Protein AF-A0A7V6Y6G7-F1 (afdb_monomer_lite)

Structure (mmCIF, N/CA/C/O backbone):
data_AF-A0A7V6Y6G7-F1
#
_entry.id   AF-A0A7V6Y6G7-F1
#
loop_
_atom_site.group_PDB
_atom_site.id
_atom_site.type_symbol
_atom_site.label_atom_id
_atom_site.label_alt_id
_atom_site.label_comp_id
_atom_site.label_asym_id
_atom_site.label_entity_id
_atom_site.label_seq_id
_atom_site.pdbx_PDB_ins_code
_atom_site.Cartn_x
_atom_site.Cartn_y
_atom_site.Cartn_z
_atom_site.occupancy
_atom_site.B_iso_or_equiv
_atom_site.auth_seq_id
_atom_site.auth_comp_id
_atom_site.auth_asym_id
_atom_site.auth_atom_id
_atom_site.pdbx_PDB_model_num
ATOM 1 N N . MET A 1 1 ? -6.131 12.779 -10.672 1.00 39.81 1 MET A N 1
ATOM 2 C CA . MET A 1 1 ? -5.164 12.821 -9.554 1.00 39.81 1 MET A CA 1
ATOM 3 C C . MET A 1 1 ? -4.229 11.636 -9.696 1.00 39.81 1 MET A C 1
ATOM 5 O O . MET A 1 1 ? -4.632 10.521 -9.399 1.00 39.81 1 MET A O 1
ATOM 9 N N . THR A 1 2 ? -3.009 11.855 -10.176 1.00 44.75 2 THR A N 1
ATOM 10 C CA . THR A 1 2 ? -1.923 10.878 -10.046 1.00 44.75 2 THR A CA 1
ATOM 11 C C . THR A 1 2 ? -1.473 10.919 -8.589 1.00 44.75 2 THR A C 1
ATOM 13 O O . THR A 1 2 ? -0.809 11.849 -8.141 1.00 44.75 2 THR A O 1
ATOM 16 N N . HIS A 1 3 ? -1.996 9.994 -7.786 1.00 54.66 3 HIS A N 1
ATOM 17 C CA . HIS A 1 3 ? -1.715 9.944 -6.356 1.00 54.66 3 HIS A CA 1
ATOM 18 C C . HIS A 1 3 ? -0.202 9.830 -6.115 1.00 54.66 3 HIS A C 1
ATOM 20 O O . HIS A 1 3 ? 0.481 9.083 -6.807 1.00 54.66 3 HIS A O 1
ATOM 26 N N . SER A 1 4 ? 0.305 10.536 -5.103 1.00 56.03 4 SER A N 1
ATOM 27 C CA . SER A 1 4 ? 1.730 10.734 -4.777 1.00 56.03 4 SER A CA 1
ATOM 28 C C . SER A 1 4 ? 2.559 9.464 -4.512 1.00 56.03 4 SER A C 1
ATOM 30 O O . SER A 1 4 ? 3.713 9.577 -4.124 1.00 56.03 4 SER A O 1
ATOM 32 N N . LEU A 1 5 ? 1.971 8.270 -4.639 1.00 61.91 5 LEU A N 1
ATOM 33 C CA . LEU A 1 5 ? 2.647 6.981 -4.444 1.00 61.91 5 LEU A CA 1
ATOM 34 C C . LEU A 1 5 ? 2.874 6.226 -5.762 1.00 61.91 5 LEU A C 1
ATOM 36 O O . LEU A 1 5 ? 3.352 5.094 -5.735 1.00 61.91 5 LEU A O 1
ATOM 40 N N . HIS A 1 6 ? 2.531 6.835 -6.901 1.00 70.56 6 HIS A N 1
ATOM 41 C CA . HIS A 1 6 ? 2.809 6.265 -8.214 1.00 70.56 6 HIS A CA 1
ATOM 42 C C . HIS A 1 6 ? 4.317 6.264 -8.502 1.00 70.56 6 HIS A C 1
ATOM 44 O O . HIS A 1 6 ? 5.045 7.156 -8.061 1.00 70.56 6 HIS A O 1
ATOM 50 N N . ARG A 1 7 ? 4.778 5.278 -9.274 1.00 81.19 7 ARG A N 1
ATOM 51 C CA . ARG A 1 7 ? 6.097 5.304 -9.917 1.00 81.19 7 ARG A CA 1
ATOM 52 C C . ARG A 1 7 ? 6.175 6.452 -10.929 1.00 81.19 7 ARG A C 1
ATOM 54 O O . ARG A 1 7 ? 5.185 6.780 -11.575 1.00 81.19 7 ARG A O 1
ATOM 61 N N . SER A 1 8 ? 7.352 7.037 -11.105 1.00 83.56 8 SER A N 1
ATOM 62 C CA . SER A 1 8 ? 7.600 7.964 -12.214 1.00 83.56 8 SER A CA 1
ATOM 63 C C . SER A 1 8 ? 8.136 7.187 -13.413 1.00 83.56 8 SER A C 1
ATOM 65 O O . SER A 1 8 ? 9.018 6.347 -13.250 1.00 83.56 8 SER A O 1
ATOM 67 N N . GLY A 1 9 ? 7.617 7.471 -14.604 1.00 85.94 9 GLY A N 1
ATOM 68 C CA . GLY A 1 9 ? 7.998 6.803 -15.847 1.00 85.94 9 GLY A CA 1
ATOM 69 C C . GLY A 1 9 ? 7.232 7.367 -17.042 1.00 85.94 9 GLY A C 1
ATOM 70 O O . GLY A 1 9 ? 6.362 8.226 -16.876 1.00 85.94 9 GLY A O 1
ATOM 71 N N . ASP A 1 10 ? 7.565 6.907 -18.245 1.00 90.50 10 ASP A N 1
ATOM 72 C CA . ASP A 1 10 ? 6.789 7.204 -19.450 1.00 90.50 10 ASP A CA 1
ATOM 73 C C . ASP A 1 10 ? 5.474 6.405 -19.488 1.00 90.50 10 ASP A C 1
ATOM 75 O O . ASP A 1 10 ? 5.301 5.420 -18.768 1.00 90.50 10 ASP A O 1
ATOM 79 N N . ILE A 1 11 ? 4.539 6.830 -20.340 1.00 88.62 11 ILE A N 1
ATOM 80 C CA . ILE A 1 11 ? 3.196 6.236 -20.436 1.00 88.62 11 ILE A CA 1
ATOM 81 C C . ILE A 1 11 ? 3.253 4.724 -20.677 1.00 88.62 11 ILE A C 1
ATOM 83 O O . ILE A 1 11 ? 2.495 3.989 -20.048 1.00 88.62 11 ILE A O 1
ATOM 87 N N . GLU A 1 12 ? 4.151 4.255 -21.543 1.00 90.81 12 GLU A N 1
ATOM 88 C CA . GLU A 1 12 ? 4.254 2.832 -21.871 1.00 90.81 12 GLU A CA 1
ATOM 89 C C . GLU A 1 12 ? 4.767 2.032 -20.671 1.00 90.81 12 GLU A C 1
ATOM 91 O O . GLU A 1 12 ? 4.208 0.985 -20.341 1.00 90.81 12 GLU A O 1
ATOM 96 N N . SER A 1 13 ? 5.755 2.563 -19.948 1.00 87.56 13 SER A N 1
ATOM 97 C CA . SER A 1 13 ? 6.304 1.938 -18.740 1.00 87.56 13 SER A CA 1
ATOM 98 C C . SER 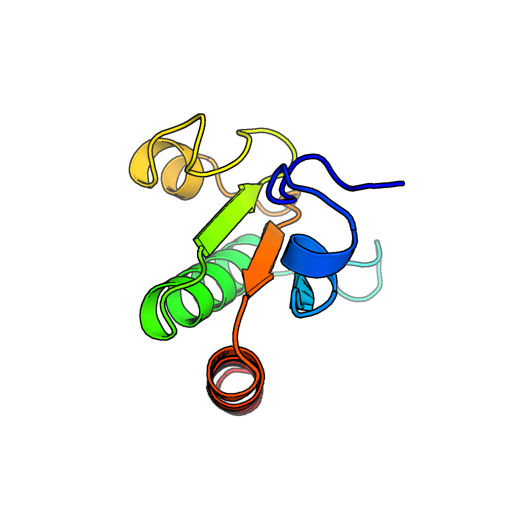A 1 13 ? 5.300 1.832 -17.586 1.00 87.56 13 SER A C 1
ATOM 100 O O . SER A 1 13 ? 5.420 0.928 -16.759 1.00 87.56 13 SER A O 1
ATOM 102 N N . LEU A 1 14 ? 4.324 2.745 -17.521 1.00 89.56 14 LEU A N 1
ATOM 103 C CA . LEU A 1 14 ? 3.324 2.823 -16.450 1.00 89.56 14 LEU A CA 1
ATOM 104 C C . LEU A 1 14 ? 1.998 2.140 -16.816 1.00 89.56 14 LEU A C 1
ATOM 106 O O . LEU A 1 14 ? 1.143 1.942 -15.957 1.00 89.56 14 LEU A O 1
ATOM 110 N N . ARG A 1 15 ? 1.803 1.762 -18.084 1.00 89.50 15 ARG A N 1
ATOM 111 C CA . ARG A 1 15 ? 0.551 1.172 -18.585 1.00 89.50 15 ARG A CA 1
ATOM 112 C C . ARG A 1 15 ? 0.198 -0.167 -17.923 1.00 89.50 15 ARG A C 1
ATOM 114 O O . ARG A 1 15 ? -0.968 -0.559 -17.925 1.00 89.50 15 ARG A O 1
ATOM 121 N N . GLY A 1 16 ? 1.197 -0.870 -17.392 1.00 88.94 16 GLY A N 1
ATOM 122 C CA . GLY A 1 16 ? 1.040 -2.131 -16.664 1.00 88.94 16 GLY A CA 1
ATOM 123 C C . GLY A 1 16 ? 0.897 -1.982 -15.148 1.00 88.94 16 GLY A C 1
ATOM 124 O O . GLY A 1 16 ? 0.816 -2.999 -14.465 1.00 88.94 16 GLY A O 1
ATOM 125 N N . ASP A 1 17 ? 0.883 -0.758 -14.617 1.00 92.75 17 ASP A N 1
ATOM 126 C CA . ASP A 1 17 ? 0.813 -0.532 -13.177 1.00 92.75 17 ASP A CA 1
ATOM 127 C C . ASP A 1 17 ? -0.630 -0.708 -12.666 1.00 92.75 17 ASP A C 1
ATOM 129 O O . ASP A 1 17 ? -1.605 -0.229 -13.251 1.00 92.75 17 ASP A O 1
ATOM 133 N N . PHE A 1 18 ? -0.769 -1.366 -11.519 1.00 93.88 18 PHE A N 1
ATOM 134 C CA . PHE A 1 18 ? -2.034 -1.571 -10.824 1.00 93.88 18 PHE A CA 1
ATOM 135 C C . PHE A 1 18 ? -1.983 -0.878 -9.468 1.00 93.88 18 PHE A C 1
ATOM 137 O O . PHE A 1 18 ? -1.241 -1.278 -8.572 1.00 93.88 18 PHE A O 1
ATOM 144 N N . VAL A 1 19 ? -2.796 0.160 -9.298 1.00 92.69 19 VAL A N 1
ATOM 145 C CA . VAL A 1 19 ? -2.910 0.872 -8.023 1.00 92.69 19 VAL A CA 1
ATOM 146 C C . VAL A 1 19 ? -3.894 0.174 -7.091 1.00 92.69 19 VAL A C 1
ATOM 148 O O . VAL A 1 19 ? -4.953 -0.289 -7.514 1.00 92.69 19 VAL A O 1
ATOM 151 N N . TRP A 1 20 ? -3.572 0.147 -5.803 1.00 93.62 20 TRP A N 1
ATOM 152 C CA . TRP A 1 20 ? -4.458 -0.370 -4.764 1.00 93.62 20 TRP A CA 1
ATOM 153 C C . TRP A 1 20 ? -4.640 0.658 -3.650 1.00 93.62 20 TRP A C 1
ATOM 155 O O . TRP A 1 20 ? -3.748 1.458 -3.364 1.00 93.62 20 TRP A O 1
ATOM 165 N N . PHE A 1 21 ? -5.816 0.640 -3.021 1.00 93.62 21 PHE A N 1
ATOM 166 C CA . PHE A 1 21 ? -6.208 1.592 -1.985 1.00 93.62 21 PHE A CA 1
ATOM 167 C C . PHE A 1 21 ? -6.905 0.866 -0.834 1.00 93.62 21 PHE A C 1
ATOM 169 O O . PHE A 1 21 ? -7.812 0.069 -1.058 1.00 93.62 21 PHE A O 1
ATOM 176 N N . MET A 1 22 ? -6.528 1.204 0.396 1.00 93.81 22 MET A N 1
ATOM 177 C CA . MET A 1 22 ? -7.270 0.889 1.613 1.00 93.81 22 MET A CA 1
ATOM 178 C C . MET A 1 22 ? -7.816 2.194 2.183 1.00 93.81 22 MET A C 1
ATOM 180 O O . MET A 1 22 ? -7.097 2.967 2.825 1.00 93.81 22 MET A O 1
ATOM 184 N N . TYR A 1 23 ? -9.067 2.489 1.832 1.00 92.38 23 TYR A N 1
ATOM 185 C CA . TYR A 1 23 ? -9.747 3.731 2.177 1.00 92.38 23 TYR A CA 1
ATOM 186 C C . TYR A 1 23 ? -11.062 3.416 2.883 1.00 92.38 23 TYR A C 1
ATOM 188 O O . TYR A 1 23 ? -11.863 2.600 2.430 1.00 92.38 23 TYR A O 1
ATOM 196 N N . GLN A 1 24 ? -11.282 4.122 3.979 1.00 91.88 24 GLN A N 1
ATOM 197 C CA . GLN A 1 24 ? -12.504 4.111 4.755 1.00 91.88 24 GLN A CA 1
ATOM 198 C C . GLN A 1 24 ? -13.437 5.244 4.325 1.00 91.88 24 GLN A C 1
ATOM 200 O O . GLN A 1 24 ? -13.007 6.362 4.027 1.00 91.88 24 GLN A O 1
ATOM 205 N N . SER A 1 25 ? -14.730 4.957 4.355 1.00 92.44 25 SER A N 1
ATOM 206 C CA . SER A 1 25 ? -15.804 5.933 4.331 1.00 92.44 25 SER A CA 1
ATOM 207 C C . SER A 1 25 ? -16.258 6.210 5.763 1.00 92.44 25 SER A C 1
ATOM 209 O O . SER A 1 25 ? -16.559 5.295 6.537 1.00 92.44 25 SER A O 1
ATOM 211 N N . LYS A 1 26 ? -16.276 7.496 6.120 1.00 90.19 26 LYS A N 1
ATOM 212 C CA . LYS A 1 26 ? -16.582 7.961 7.474 1.00 90.19 26 LYS A CA 1
ATOM 213 C C . LYS A 1 26 ? -18.005 7.562 7.870 1.00 90.19 26 LYS A C 1
ATOM 215 O O . LYS A 1 26 ? -18.942 7.844 7.128 1.00 90.19 26 LYS A O 1
ATOM 220 N N . GLY A 1 27 ? -18.158 6.955 9.044 1.00 93.44 27 GLY A N 1
ATOM 221 C CA . GLY A 1 27 ? -19.441 6.478 9.559 1.00 93.44 27 GLY A CA 1
ATOM 222 C C . GLY A 1 27 ? -19.985 5.215 8.882 1.00 93.44 27 GLY A C 1
ATOM 223 O O . GLY A 1 27 ? -21.105 4.821 9.192 1.00 93.44 27 GLY A O 1
ATOM 224 N N . ILE A 1 28 ? -19.230 4.590 7.969 1.00 94.81 28 ILE A N 1
ATOM 225 C CA . ILE A 1 28 ? -19.618 3.326 7.322 1.00 94.81 28 ILE A CA 1
ATOM 226 C C . ILE A 1 28 ? -18.659 2.209 7.729 1.00 94.81 28 ILE A C 1
ATOM 228 O O . ILE A 1 28 ? -19.086 1.174 8.228 1.00 94.81 28 ILE A O 1
ATOM 232 N N . ASN A 1 29 ? -17.358 2.401 7.503 1.00 90.50 29 ASN A N 1
ATOM 233 C CA . ASN A 1 29 ? -16.342 1.374 7.737 1.00 90.50 29 ASN A CA 1
ATOM 234 C C . ASN A 1 29 ? -15.037 1.956 8.307 1.00 90.50 29 ASN A C 1
ATOM 236 O O . ASN A 1 29 ? -13.959 1.477 7.972 1.00 90.50 29 ASN A O 1
ATOM 240 N N . ASP A 1 30 ? -15.131 2.975 9.166 1.00 92.69 30 ASP A N 1
ATOM 241 C CA . ASP A 1 30 ? -14.014 3.735 9.750 1.00 92.69 30 ASP A CA 1
ATOM 242 C C . ASP A 1 30 ? -13.569 3.270 11.151 1.00 92.69 30 ASP A C 1
ATOM 244 O O . ASP A 1 30 ? -12.844 3.979 11.852 1.00 92.69 30 ASP A O 1
ATOM 248 N N . THR A 1 31 ? -13.939 2.049 11.542 1.00 93.56 31 THR A N 1
ATOM 249 C CA . THR A 1 31 ? -13.494 1.385 12.777 1.00 93.56 31 THR A CA 1
ATOM 250 C C . THR A 1 31 ? -12.431 0.318 12.495 1.00 93.56 31 THR A C 1
ATOM 252 O O . THR A 1 31 ? -12.496 -0.366 11.470 1.00 93.56 31 THR A O 1
ATOM 255 N N . GLY A 1 32 ? -11.478 0.132 13.418 1.00 94.00 32 GLY A N 1
ATOM 256 C CA . GLY A 1 32 ? -10.421 -0.890 13.292 1.00 94.00 32 GLY A CA 1
ATOM 257 C C . GLY A 1 32 ? -9.479 -0.656 12.104 1.00 94.00 32 GLY A C 1
ATOM 258 O O . GLY A 1 32 ? -9.031 -1.593 11.446 1.00 94.00 32 GLY A O 1
ATOM 259 N N . ILE A 1 33 ? -9.262 0.613 11.744 1.00 95.62 33 ILE A N 1
ATOM 260 C CA . ILE A 1 33 ? -8.501 0.990 10.547 1.00 95.62 33 ILE A CA 1
ATOM 261 C C . ILE A 1 33 ? -7.014 0.722 10.729 1.00 95.62 33 ILE A C 1
ATOM 263 O O . ILE A 1 33 ? -6.353 0.358 9.760 1.00 95.62 33 ILE A O 1
ATOM 267 N N . LYS A 1 34 ? -6.480 0.878 11.945 1.00 95.81 34 LYS A N 1
ATOM 268 C CA . LYS A 1 34 ? -5.067 0.607 12.215 1.00 95.81 34 LYS A CA 1
ATOM 269 C C . LYS A 1 34 ? -4.725 -0.857 11.937 1.00 95.81 34 LYS A C 1
ATOM 271 O O . LYS A 1 34 ? -3.757 -1.126 11.234 1.00 95.81 34 LYS A O 1
ATOM 276 N N . GLU A 1 35 ? -5.535 -1.775 12.444 1.00 95.19 35 GLU A N 1
ATOM 277 C CA . GLU A 1 35 ? -5.348 -3.217 12.304 1.00 95.19 35 GLU A CA 1
ATOM 278 C C . GLU A 1 35 ? -5.484 -3.631 10.833 1.00 95.19 35 GLU A C 1
ATOM 280 O O . GLU A 1 35 ? -4.571 -4.230 10.266 1.00 95.19 35 GLU A O 1
ATOM 285 N N . LYS A 1 36 ? -6.550 -3.179 10.157 1.00 95.06 36 LYS A N 1
ATOM 286 C CA . LYS A 1 36 ? -6.733 -3.408 8.713 1.00 95.06 36 LYS A CA 1
ATOM 287 C C . LYS A 1 36 ? -5.582 -2.836 7.885 1.00 95.06 36 LYS A C 1
ATOM 289 O O . LYS A 1 36 ? -5.152 -3.443 6.911 1.00 95.06 36 LYS A O 1
ATOM 294 N N . ALA A 1 37 ? -5.060 -1.664 8.248 1.00 95.88 37 ALA A N 1
ATOM 295 C CA . ALA A 1 37 ? -3.931 -1.063 7.542 1.00 95.88 37 ALA A CA 1
ATOM 296 C C . ALA A 1 37 ? -2.681 -1.937 7.661 1.00 95.88 37 ALA A C 1
ATOM 298 O O . ALA A 1 37 ? -1.983 -2.131 6.669 1.00 95.88 37 ALA A O 1
ATOM 299 N N . GLN A 1 38 ? -2.422 -2.501 8.842 1.00 95.69 38 GLN A N 1
ATOM 300 C CA . GLN A 1 38 ? -1.306 -3.420 9.057 1.00 95.69 38 GLN A CA 1
ATOM 301 C C . GLN A 1 38 ? -1.455 -4.704 8.229 1.00 95.69 38 GLN A C 1
ATOM 303 O O . GLN A 1 38 ? -0.473 -5.152 7.642 1.00 95.69 38 GLN A O 1
ATOM 308 N N . GLU A 1 39 ? -2.665 -5.254 8.109 1.00 95.94 39 GLU A N 1
ATOM 309 C CA . GLU A 1 39 ? -2.937 -6.424 7.262 1.00 95.94 39 GLU A CA 1
ATOM 310 C C . GLU A 1 39 ? -2.705 -6.136 5.777 1.00 95.94 39 GLU A C 1
ATOM 312 O O . GLU A 1 39 ? -2.049 -6.920 5.091 1.00 95.94 39 GLU A O 1
ATOM 317 N N . PHE A 1 40 ? -3.184 -4.989 5.289 1.00 97.00 40 PHE A N 1
ATOM 318 C CA . PHE A 1 40 ? -2.959 -4.560 3.909 1.00 97.00 40 PHE A CA 1
ATOM 319 C C . PHE A 1 40 ? -1.477 -4.323 3.619 1.00 97.00 40 PHE A C 1
ATOM 321 O O . PHE A 1 40 ? -0.988 -4.733 2.569 1.00 97.00 40 PHE A O 1
ATOM 328 N N . ILE A 1 41 ? -0.748 -3.703 4.551 1.00 96.94 41 ILE A N 1
ATOM 329 C CA . ILE A 1 41 ? 0.700 -3.508 4.431 1.00 96.94 41 ILE A CA 1
ATOM 330 C C . ILE A 1 41 ? 1.413 -4.859 4.376 1.00 96.94 41 ILE A C 1
ATOM 332 O O . ILE A 1 41 ? 2.228 -5.072 3.483 1.00 96.94 41 ILE A O 1
ATOM 336 N N . ALA A 1 42 ? 1.085 -5.789 5.276 1.00 97.50 42 ALA A N 1
ATOM 337 C CA . ALA A 1 42 ? 1.681 -7.120 5.280 1.00 97.50 42 ALA A CA 1
ATOM 338 C C . ALA A 1 42 ? 1.408 -7.866 3.963 1.00 97.50 42 ALA A C 1
ATOM 340 O O . ALA A 1 42 ? 2.335 -8.412 3.370 1.00 97.50 42 ALA A O 1
ATOM 341 N N . ALA A 1 43 ? 0.169 -7.835 3.461 1.00 98.19 43 ALA A N 1
ATOM 342 C CA . ALA A 1 43 ? -0.190 -8.444 2.181 1.00 98.19 43 ALA A CA 1
ATOM 343 C C . ALA A 1 43 ? 0.581 -7.816 1.008 1.00 98.19 43 ALA A C 1
ATOM 345 O O . ALA A 1 43 ? 1.120 -8.535 0.170 1.00 98.19 43 ALA A O 1
ATOM 346 N N . ALA A 1 44 ? 0.684 -6.483 0.969 1.00 97.31 44 ALA A N 1
ATOM 347 C CA . ALA A 1 44 ? 1.434 -5.766 -0.058 1.00 97.31 44 ALA A CA 1
ATOM 348 C C . ALA A 1 44 ? 2.937 -6.091 -0.015 1.00 97.31 44 ALA A C 1
ATOM 350 O O . ALA A 1 44 ? 3.569 -6.212 -1.063 1.00 97.31 44 ALA A O 1
ATOM 351 N N . GLU A 1 45 ? 3.515 -6.261 1.177 1.00 97.38 45 GLU A N 1
ATOM 352 C CA . GLU A 1 45 ? 4.911 -6.672 1.340 1.00 97.38 45 GLU A CA 1
ATOM 353 C C . GLU A 1 45 ? 5.150 -8.124 0.915 1.00 97.38 45 GLU A C 1
ATOM 355 O O . GLU A 1 45 ? 6.145 -8.383 0.242 1.00 97.38 45 GLU A O 1
ATOM 360 N N . ILE A 1 46 ? 4.236 -9.047 1.239 1.00 98.12 46 ILE A N 1
ATOM 361 C CA . ILE A 1 46 ? 4.316 -10.464 0.838 1.00 98.12 46 ILE A CA 1
ATOM 362 C C . ILE A 1 46 ? 4.364 -10.601 -0.685 1.00 98.12 46 ILE A C 1
ATOM 364 O O . ILE A 1 46 ? 5.180 -11.354 -1.211 1.00 98.12 46 ILE A O 1
ATOM 368 N N . VAL A 1 47 ? 3.524 -9.850 -1.403 1.00 98.12 47 VAL A N 1
ATOM 369 C CA . VAL A 1 47 ? 3.488 -9.891 -2.876 1.00 98.12 47 VAL A CA 1
ATOM 370 C C . VAL A 1 47 ? 4.532 -8.979 -3.532 1.00 98.12 47 VAL A C 1
ATOM 372 O O . VAL A 1 47 ? 4.587 -8.875 -4.757 1.00 98.12 47 VAL A O 1
ATOM 375 N N . GLY A 1 48 ? 5.364 -8.298 -2.740 1.00 97.31 48 GLY A N 1
ATOM 376 C CA . GLY A 1 48 ? 6.459 -7.471 -3.239 1.00 97.31 48 GLY A CA 1
ATOM 377 C C . GLY A 1 48 ? 6.016 -6.193 -3.953 1.00 97.31 48 GLY A C 1
ATOM 378 O O . GLY A 1 48 ? 6.548 -5.889 -5.015 1.00 97.31 48 GLY A O 1
ATOM 379 N N . SER A 1 49 ? 5.050 -5.453 -3.395 1.00 96.25 49 SER A N 1
ATOM 380 C CA . SER A 1 49 ? 4.644 -4.133 -3.903 1.00 96.25 49 SER A CA 1
ATOM 381 C C . SER A 1 49 ? 5.847 -3.206 -4.091 1.00 96.25 49 SER A C 1
ATOM 383 O O . SER A 1 49 ? 6.665 -3.038 -3.186 1.00 96.25 49 SER A O 1
ATOM 385 N N . GLU A 1 50 ? 5.921 -2.565 -5.253 1.00 94.69 50 GLU A N 1
ATOM 386 C CA . GLU A 1 50 ? 7.029 -1.706 -5.671 1.00 94.69 50 GLU A CA 1
ATOM 387 C C . GLU A 1 50 ? 7.076 -0.428 -4.846 1.00 94.69 50 GLU A C 1
ATOM 389 O O . GLU A 1 50 ? 8.149 0.103 -4.563 1.00 94.69 50 GLU A O 1
ATOM 394 N N . ASN A 1 51 ? 5.902 0.073 -4.465 1.00 94.56 51 ASN A N 1
ATOM 395 C CA . ASN A 1 51 ? 5.771 1.204 -3.572 1.00 94.56 51 ASN A CA 1
ATOM 396 C C . ASN A 1 51 ? 4.434 1.162 -2.832 1.00 94.56 51 ASN A C 1
ATOM 398 O O . ASN A 1 51 ? 3.401 0.811 -3.401 1.00 94.56 51 ASN A O 1
ATOM 402 N N . TRP A 1 52 ? 4.443 1.594 -1.576 1.00 95.75 52 TRP A N 1
ATOM 403 C CA . TRP A 1 52 ? 3.250 1.799 -0.763 1.00 95.75 52 TRP A CA 1
ATOM 404 C C . TRP A 1 52 ? 3.533 2.823 0.333 1.00 95.75 52 TRP A C 1
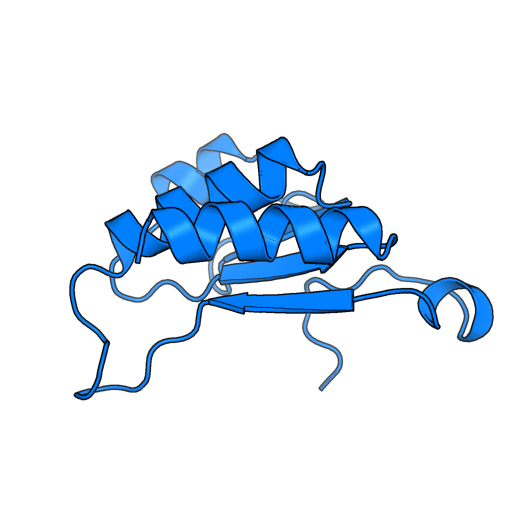ATOM 406 O O . TRP A 1 52 ? 4.687 3.152 0.605 1.00 95.75 52 TRP A O 1
ATOM 416 N N . GLY A 1 53 ? 2.485 3.353 0.954 1.00 95.56 53 GLY A N 1
ATOM 417 C CA . GLY A 1 53 ? 2.632 4.301 2.055 1.00 95.56 53 GLY A CA 1
ATOM 418 C C . GLY A 1 53 ? 1.316 4.850 2.579 1.00 95.56 53 GLY A C 1
ATOM 419 O O . GLY A 1 53 ? 0.247 4.619 2.006 1.00 95.56 53 GLY A O 1
ATOM 420 N N . ASP A 1 54 ? 1.421 5.613 3.664 1.00 94.69 54 ASP A N 1
ATOM 421 C CA . ASP A 1 54 ? 0.317 6.381 4.233 1.00 94.69 54 ASP A CA 1
ATOM 422 C C . ASP A 1 54 ? 0.313 7.814 3.690 1.00 94.69 54 ASP A C 1
ATOM 424 O O . ASP A 1 54 ? 1.352 8.404 3.396 1.00 94.69 54 ASP A O 1
ATOM 428 N N . VAL A 1 55 ? -0.878 8.404 3.574 1.00 91.50 55 VAL A N 1
ATOM 429 C CA . VAL A 1 55 ? -1.044 9.781 3.084 1.00 91.50 55 VAL A CA 1
ATOM 430 C C . VAL A 1 55 ? -0.299 10.819 3.937 1.00 91.50 55 VAL A C 1
ATOM 432 O O . VAL A 1 55 ? 0.057 11.864 3.398 1.00 91.50 55 VAL A O 1
ATOM 435 N N . LYS A 1 56 ? -0.069 10.575 5.236 1.00 92.62 56 LYS A N 1
ATOM 436 C CA . LYS A 1 56 ? 0.639 11.516 6.117 1.00 92.62 56 LYS A CA 1
ATOM 437 C C . LYS A 1 56 ? 2.145 11.301 6.149 1.00 92.62 56 LYS A C 1
ATOM 439 O O . LYS A 1 56 ? 2.875 12.282 6.097 1.00 92.62 56 LYS A O 1
ATOM 444 N N . THR A 1 57 ? 2.602 10.058 6.279 1.00 94.62 57 THR A N 1
ATOM 445 C CA . THR A 1 57 ? 4.042 9.760 6.390 1.00 94.62 57 THR A CA 1
ATOM 446 C C . THR A 1 57 ? 4.734 9.736 5.036 1.00 94.62 57 THR A C 1
ATOM 448 O O . THR A 1 57 ? 5.930 9.972 4.965 1.00 94.62 57 THR A O 1
ATOM 451 N N . GLY A 1 58 ? 3.990 9.455 3.965 1.00 92.81 58 GLY A N 1
ATOM 452 C CA . GLY A 1 58 ? 4.535 9.266 2.629 1.00 92.81 58 GLY A CA 1
ATOM 453 C C . GLY A 1 58 ? 4.877 7.803 2.304 1.00 92.81 58 GLY A C 1
ATOM 454 O O . GLY A 1 58 ? 4.608 6.900 3.107 1.00 92.81 58 GLY A O 1
ATOM 455 N N . PRO A 1 59 ? 5.402 7.563 1.086 1.00 94.06 59 PRO A N 1
ATOM 456 C CA . PRO A 1 59 ? 5.780 6.240 0.589 1.00 94.06 59 PRO A CA 1
ATOM 457 C C . PRO A 1 59 ? 7.097 5.697 1.148 1.00 94.06 59 PRO A C 1
ATOM 459 O O . PRO A 1 59 ? 7.971 6.453 1.570 1.00 94.06 59 PRO A O 1
ATOM 462 N N . ILE A 1 60 ? 7.301 4.386 0.980 1.00 95.50 60 ILE A N 1
ATOM 463 C CA . ILE A 1 60 ? 8.570 3.701 1.273 1.00 95.50 60 ILE A CA 1
ATOM 464 C C . ILE A 1 60 ? 9.759 4.201 0.435 1.00 95.50 60 ILE A C 1
ATOM 466 O O . ILE A 1 60 ? 10.905 3.996 0.820 1.00 95.50 60 ILE A O 1
ATOM 470 N N . VAL A 1 61 ? 9.518 4.877 -0.697 1.00 92.38 61 VAL A N 1
ATOM 471 C CA . VAL A 1 61 ? 10.598 5.501 -1.488 1.00 92.38 61 VAL A CA 1
ATOM 472 C C . VAL A 1 61 ? 11.149 6.787 -0.860 1.00 92.38 61 VAL A C 1
ATOM 474 O O . VAL A 1 61 ? 12.228 7.227 -1.240 1.00 92.38 61 VAL A O 1
ATOM 477 N N . SER A 1 62 ? 10.427 7.401 0.084 1.00 91.88 62 SER A N 1
ATOM 478 C CA . SER A 1 62 ? 10.839 8.643 0.757 1.00 91.88 62 SER A CA 1
ATOM 479 C C . SER A 1 62 ? 10.908 8.526 2.281 1.00 91.88 62 SER A C 1
ATOM 481 O O . SER A 1 62 ? 11.268 9.486 2.959 1.00 91.88 62 SER A O 1
ATOM 483 N N . SER A 1 63 ? 10.508 7.393 2.851 1.00 94.69 63 SER A N 1
ATOM 484 C CA . SER A 1 63 ? 10.439 7.172 4.296 1.00 94.69 63 SER A CA 1
ATOM 485 C C . SER A 1 63 ? 10.714 5.710 4.620 1.00 94.69 63 SER A C 1
ATOM 487 O O . SER A 1 63 ? 10.407 4.831 3.819 1.00 94.69 63 SER A O 1
ATOM 489 N N . SER A 1 64 ? 11.287 5.429 5.792 1.00 97.12 64 SER A N 1
ATOM 490 C CA . SER A 1 64 ? 11.531 4.042 6.195 1.00 97.12 64 SER A CA 1
ATOM 491 C C . SER A 1 64 ? 10.215 3.307 6.460 1.00 97.12 64 SER A C 1
ATOM 493 O O . SER A 1 64 ? 9.219 3.899 6.890 1.00 97.12 64 SER A O 1
ATOM 495 N N . LYS A 1 65 ? 10.208 1.993 6.218 1.00 96.88 65 LYS A N 1
ATOM 496 C CA . LYS A 1 65 ? 9.037 1.143 6.472 1.00 96.88 65 LYS A CA 1
ATOM 497 C C . LYS A 1 65 ? 8.639 1.180 7.944 1.00 96.88 65 LYS A C 1
ATOM 499 O O . LYS A 1 65 ? 7.452 1.201 8.255 1.00 96.88 65 LYS A O 1
ATOM 504 N N . GLU A 1 66 ? 9.631 1.210 8.825 1.00 97.81 66 GLU A N 1
ATOM 505 C CA . GLU A 1 66 ? 9.485 1.249 10.278 1.00 97.81 66 GLU A CA 1
ATOM 506 C C . GLU A 1 66 ? 8.762 2.530 10.694 1.00 97.81 66 GLU A C 1
ATOM 508 O O . GLU A 1 66 ? 7.710 2.455 11.325 1.00 97.81 66 GLU A O 1
ATOM 513 N N . TYR A 1 67 ? 9.236 3.689 10.223 1.00 97.88 67 TYR A N 1
ATOM 514 C CA . TYR A 1 67 ? 8.604 4.978 10.499 1.00 97.88 67 TYR A CA 1
ATOM 515 C C . TYR A 1 67 ? 7.143 5.008 10.039 1.00 97.88 67 TYR A C 1
ATOM 517 O O . TYR A 1 67 ? 6.265 5.458 10.778 1.00 97.88 67 TYR A O 1
ATOM 525 N N . ILE A 1 68 ? 6.861 4.498 8.835 1.00 97.56 68 ILE A N 1
ATOM 526 C CA . ILE A 1 68 ? 5.491 4.443 8.314 1.00 97.56 68 ILE A CA 1
ATOM 527 C C . ILE A 1 68 ? 4.622 3.547 9.208 1.00 97.56 68 ILE A C 1
ATOM 529 O O . ILE A 1 68 ? 3.548 3.976 9.628 1.00 97.56 68 ILE A O 1
ATOM 533 N N . LYS A 1 69 ? 5.086 2.331 9.534 1.00 97.19 69 LYS 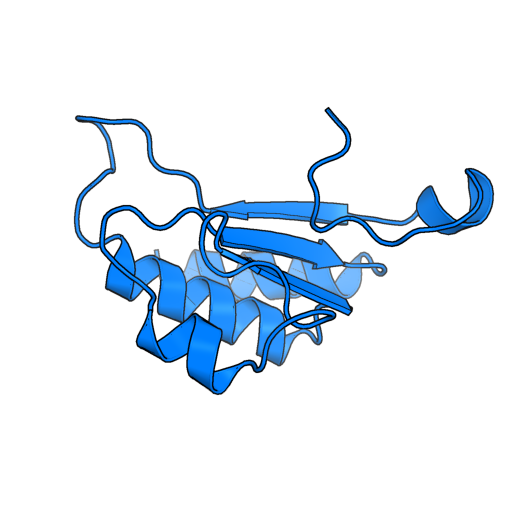A N 1
ATOM 534 C CA . LYS A 1 69 ? 4.352 1.343 10.348 1.00 97.19 69 LYS A CA 1
ATOM 535 C C . LYS A 1 69 ? 4.080 1.836 11.773 1.00 97.19 69 LYS A C 1
ATOM 537 O O . LYS A 1 69 ? 2.977 1.629 12.278 1.00 97.19 69 LYS A O 1
ATOM 542 N N . GLU A 1 70 ? 5.039 2.515 12.398 1.00 97.75 70 GLU A N 1
ATOM 543 C CA . GLU A 1 70 ? 4.899 3.103 13.739 1.00 97.75 70 GLU A CA 1
ATOM 544 C C . GLU A 1 70 ? 3.844 4.217 13.788 1.00 97.75 70 GLU A C 1
ATOM 546 O O . GLU A 1 70 ? 3.159 4.386 14.798 1.00 97.75 70 GLU A O 1
ATOM 551 N N . ASN A 1 71 ? 3.662 4.942 12.682 1.00 97.56 7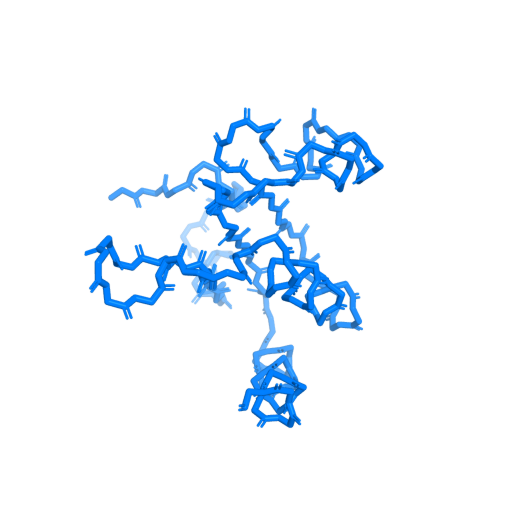1 ASN A N 1
ATOM 552 C CA . ASN A 1 71 ? 2.744 6.077 12.584 1.00 97.56 71 ASN A CA 1
ATOM 553 C C . ASN A 1 71 ? 1.361 5.715 12.000 1.00 97.56 71 ASN A C 1
ATOM 555 O O . ASN A 1 71 ? 0.516 6.600 11.820 1.00 97.56 71 ASN A O 1
ATOM 559 N N . ILE A 1 72 ? 1.081 4.429 11.743 1.00 97.00 72 ILE A N 1
ATOM 560 C CA . ILE A 1 72 ? -0.257 3.972 11.337 1.00 97.00 72 ILE A CA 1
ATOM 561 C C . ILE A 1 72 ? -1.265 4.234 12.463 1.00 97.00 72 ILE A C 1
ATOM 563 O O . ILE A 1 72 ? -1.074 3.867 13.626 1.00 97.00 72 ILE A O 1
ATOM 567 N N . SER A 1 73 ? -2.396 4.831 12.094 1.00 95.75 73 SER A N 1
ATOM 568 C CA . SER A 1 73 ? -3.474 5.207 13.007 1.00 95.75 73 SER A CA 1
ATOM 569 C C . SER A 1 73 ? -4.846 4.865 12.431 1.00 95.75 73 SER A C 1
ATOM 571 O O . SER A 1 73 ? -4.986 4.567 11.248 1.00 95.75 73 SER A O 1
ATOM 573 N N . ASN A 1 74 ? -5.903 5.033 13.229 1.00 94.88 74 ASN A N 1
ATOM 574 C CA . ASN A 1 74 ? -7.274 4.839 12.745 1.00 94.88 74 ASN A CA 1
ATOM 575 C C . ASN A 1 74 ? -7.734 5.864 11.685 1.00 94.88 74 ASN A C 1
ATOM 577 O O . ASN A 1 74 ? -8.813 5.742 11.112 1.00 94.88 74 ASN A O 1
ATOM 581 N N . LYS A 1 75 ? -6.919 6.889 11.413 1.00 92.62 75 LYS A N 1
ATOM 582 C CA . LYS A 1 75 ? -7.158 7.889 10.361 1.00 92.62 75 LYS A CA 1
ATOM 583 C C . LYS A 1 75 ? -6.278 7.667 9.130 1.00 92.62 75 LYS A C 1
ATOM 585 O O . LYS A 1 75 ? -6.304 8.496 8.218 1.00 92.62 75 LYS A O 1
ATOM 590 N N . SER A 1 76 ? -5.470 6.610 9.132 1.00 94.25 76 SER A N 1
ATOM 591 C CA . SER A 1 76 ? -4.572 6.292 8.032 1.00 94.25 76 SER A CA 1
ATOM 592 C C . SER A 1 76 ? -5.349 5.912 6.780 1.00 94.25 76 SER A C 1
ATOM 594 O O . SER A 1 76 ? -6.475 5.416 6.845 1.00 94.25 76 SER A O 1
ATOM 596 N N . ARG A 1 77 ? -4.734 6.202 5.637 1.00 93.88 77 ARG A N 1
ATOM 597 C CA . ARG A 1 77 ? -5.216 5.850 4.302 1.00 93.88 77 ARG A CA 1
ATOM 598 C C . ARG A 1 77 ? -4.018 5.339 3.545 1.00 93.88 77 ARG A C 1
ATOM 600 O O . ARG A 1 77 ? -3.112 6.115 3.233 1.00 93.88 77 ARG A O 1
ATOM 607 N N . ILE A 1 78 ? -4.020 4.040 3.295 1.00 94.12 78 ILE A N 1
ATOM 608 C CA . ILE A 1 78 ? -2.883 3.360 2.691 1.00 94.12 78 ILE A CA 1
ATOM 609 C C . ILE A 1 78 ? -3.185 3.131 1.225 1.00 94.12 78 ILE A C 1
ATOM 611 O O . ILE A 1 78 ? -4.322 2.863 0.836 1.00 94.12 78 ILE A O 1
ATOM 615 N N . ARG A 1 79 ? -2.165 3.280 0.398 1.00 94.31 79 ARG A N 1
ATOM 616 C CA . ARG A 1 79 ? -2.242 2.968 -1.023 1.00 94.31 79 ARG A CA 1
ATOM 617 C C . ARG A 1 79 ? -0.872 2.525 -1.512 1.00 94.31 79 ARG A C 1
ATOM 619 O O . ARG A 1 79 ? 0.131 2.740 -0.829 1.00 94.31 79 ARG A O 1
ATOM 626 N N . GLY A 1 80 ? -0.834 1.935 -2.692 1.00 94.69 80 GLY A N 1
ATOM 627 C CA . GLY A 1 80 ? 0.402 1.483 -3.307 1.00 94.69 80 GLY A CA 1
ATOM 628 C C . GLY A 1 80 ? 0.204 1.082 -4.756 1.00 94.69 80 GLY A C 1
ATOM 629 O O . GLY A 1 80 ? -0.842 1.356 -5.351 1.00 94.69 80 GLY A O 1
ATOM 630 N N . VAL A 1 81 ? 1.235 0.461 -5.315 1.00 95.00 81 VAL A N 1
ATOM 631 C CA . VAL A 1 81 ? 1.286 0.056 -6.717 1.00 95.00 81 VAL A CA 1
ATOM 632 C C . VAL A 1 81 ? 1.892 -1.337 -6.856 1.00 95.00 81 VAL A C 1
ATOM 634 O O . VAL A 1 81 ? 2.790 -1.712 -6.097 1.00 95.00 81 VAL A O 1
ATOM 637 N N . PHE A 1 82 ? 1.358 -2.085 -7.814 1.00 95.88 82 PHE A N 1
ATOM 638 C CA . PHE A 1 82 ? 1.895 -3.333 -8.342 1.00 95.88 82 PHE A CA 1
ATOM 639 C C . PHE A 1 82 ? 2.286 -3.134 -9.804 1.00 95.88 82 PHE A C 1
ATOM 641 O O . PHE A 1 82 ? 1.628 -2.359 -10.494 1.00 95.88 82 PHE A O 1
ATOM 648 N N . THR A 1 83 ? 3.286 -3.855 -10.306 1.00 94.94 83 THR A N 1
ATOM 649 C CA . THR A 1 83 ? 3.640 -3.830 -11.744 1.00 94.94 83 THR A CA 1
ATOM 650 C C . THR A 1 83 ? 3.278 -5.123 -12.474 1.00 94.94 83 THR A C 1
ATOM 652 O O . THR A 1 83 ? 3.463 -5.237 -13.686 1.00 94.94 83 THR A O 1
ATOM 655 N N . LYS A 1 84 ? 2.759 -6.123 -11.749 1.00 96.00 84 LYS A N 1
ATOM 656 C CA . LYS A 1 84 ? 2.415 -7.445 -12.285 1.00 96.00 84 LYS A CA 1
ATOM 657 C C . LYS A 1 84 ? 1.025 -7.881 -11.844 1.00 96.0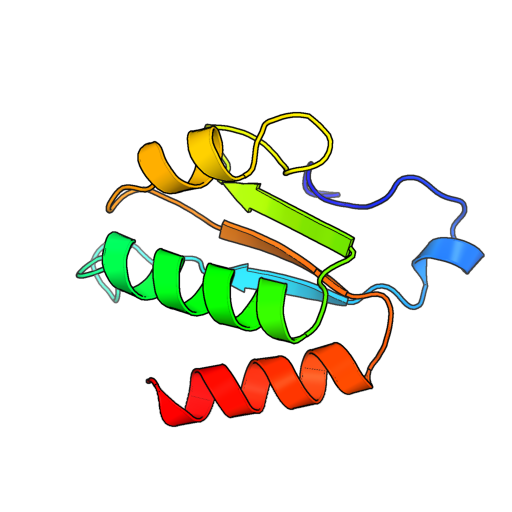0 84 LYS A C 1
ATOM 659 O O . LYS A 1 84 ? 0.607 -7.672 -10.704 1.00 96.00 84 LYS A O 1
ATOM 664 N N . ARG A 1 85 ? 0.317 -8.569 -12.741 1.00 96.56 85 ARG A N 1
ATOM 665 C CA . ARG A 1 85 ? -1.049 -9.053 -12.494 1.00 96.56 85 ARG A CA 1
ATOM 666 C C . ARG A 1 85 ? -1.092 -10.120 -11.399 1.00 96.56 85 ARG A C 1
ATOM 668 O O . ARG A 1 85 ? -2.062 -10.191 -10.651 1.00 96.56 85 ARG A O 1
ATOM 675 N N . GLU A 1 86 ? -0.045 -10.926 -11.281 1.00 98.19 86 GLU A N 1
ATOM 676 C CA . GLU A 1 86 ? 0.073 -11.986 -10.279 1.00 98.19 86 GLU A CA 1
ATOM 677 C C . GLU A 1 86 ? 0.073 -11.406 -8.859 1.00 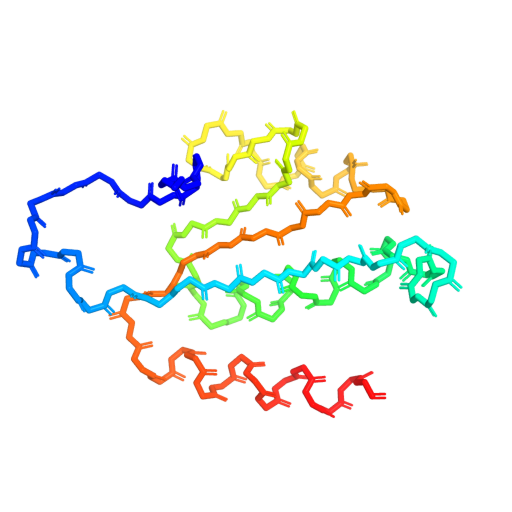98.19 86 GLU A C 1
ATOM 679 O O . GLU A 1 86 ? -0.581 -11.962 -7.978 1.00 98.19 86 GLU A O 1
ATOM 684 N N . GLN A 1 87 ? 0.716 -10.247 -8.656 1.00 98.12 87 GLN A N 1
ATOM 685 C CA . GLN A 1 87 ? 0.715 -9.541 -7.369 1.00 98.12 87 GLN A CA 1
ATOM 686 C C . GLN A 1 87 ? -0.703 -9.122 -6.982 1.00 98.12 87 GLN A C 1
ATOM 688 O O . GLN A 1 87 ? -1.109 -9.319 -5.842 1.00 98.12 87 GLN A O 1
ATOM 693 N N . VAL A 1 88 ? -1.478 -8.605 -7.943 1.00 97.69 88 VAL A N 1
ATOM 694 C CA . VAL A 1 88 ? -2.879 -8.212 -7.727 1.00 97.69 88 VAL A CA 1
ATOM 695 C C . VAL A 1 88 ? -3.714 -9.414 -7.296 1.00 97.69 88 VAL A C 1
ATOM 697 O O . VAL A 1 88 ? -4.463 -9.333 -6.326 1.00 97.69 88 VAL A O 1
ATOM 700 N N . ILE A 1 89 ? -3.591 -10.531 -8.017 1.00 98.12 89 ILE A N 1
ATOM 701 C CA . ILE A 1 89 ? -4.361 -11.748 -7.740 1.00 98.12 89 ILE A CA 1
ATOM 702 C C . ILE A 1 89 ? -4.046 -12.263 -6.336 1.00 98.12 89 ILE A C 1
ATOM 704 O O . ILE A 1 89 ? -4.966 -12.541 -5.570 1.00 98.12 89 ILE A O 1
ATOM 708 N N . GLU A 1 90 ? -2.765 -12.379 -5.995 1.00 98.38 90 GLU A N 1
ATOM 709 C CA . GLU A 1 90 ? -2.353 -12.930 -4.709 1.00 98.38 90 GLU A CA 1
ATOM 710 C C . GLU A 1 90 ? -2.692 -11.994 -3.546 1.00 98.38 90 GLU A C 1
ATOM 712 O O . GLU A 1 90 ? -3.228 -12.433 -2.531 1.00 98.38 90 GLU A O 1
ATOM 717 N N . PHE A 1 91 ? -2.511 -10.685 -3.734 1.00 98.19 91 PHE A N 1
ATOM 718 C CA . PHE A 1 91 ? -2.922 -9.674 -2.766 1.00 98.19 91 PHE A CA 1
ATOM 719 C C . PHE A 1 91 ? -4.416 -9.784 -2.447 1.00 98.19 91 PHE A C 1
ATOM 721 O O . PHE A 1 91 ? -4.801 -9.840 -1.281 1.00 98.19 91 PHE A O 1
ATOM 728 N N . LEU A 1 92 ? -5.268 -9.878 -3.473 1.00 97.31 92 LEU A N 1
ATOM 729 C CA . LEU A 1 92 ? -6.714 -9.986 -3.282 1.00 97.31 92 LEU A CA 1
ATOM 730 C C . LEU A 1 92 ? -7.127 -11.294 -2.592 1.00 97.31 92 LEU A C 1
ATOM 732 O O . LEU A 1 92 ? -8.087 -11.270 -1.825 1.00 97.31 92 LEU A O 1
ATOM 736 N N . LYS A 1 93 ? -6.421 -12.413 -2.815 1.00 97.88 93 LYS A N 1
ATOM 737 C CA . LYS A 1 93 ? -6.667 -13.658 -2.064 1.00 97.88 93 LYS A CA 1
ATOM 738 C C . LYS A 1 93 ? -6.347 -13.487 -0.582 1.00 97.88 93 LYS A C 1
ATOM 740 O O . LYS A 1 93 ? -7.213 -13.760 0.242 1.00 97.88 93 LYS A O 1
ATOM 745 N N . ILE A 1 94 ? -5.159 -12.964 -0.258 1.00 97.00 94 ILE A N 1
ATOM 746 C CA . ILE A 1 94 ? -4.722 -12.741 1.131 1.00 97.00 94 ILE A CA 1
ATOM 747 C C . ILE A 1 94 ? -5.721 -11.844 1.869 1.00 97.00 94 ILE A C 1
ATOM 749 O O . ILE A 1 94 ? -6.099 -12.129 3.003 1.00 97.00 94 ILE A O 1
ATOM 753 N N . ILE A 1 95 ? -6.165 -10.763 1.225 1.00 94.81 95 ILE A N 1
ATOM 754 C CA . ILE A 1 95 ? -7.136 -9.841 1.817 1.00 94.81 95 ILE A CA 1
ATOM 755 C C . ILE A 1 95 ? -8.509 -10.501 1.981 1.00 94.81 95 ILE A C 1
ATOM 757 O O . ILE A 1 95 ? -9.129 -10.346 3.028 1.00 94.81 95 ILE A O 1
ATOM 761 N N . LYS A 1 96 ? -8.979 -11.269 0.992 1.00 94.19 96 LYS A N 1
ATOM 762 C CA . LYS A 1 96 ? -10.266 -11.976 1.068 1.00 94.19 96 LYS A CA 1
ATOM 763 C C . LYS A 1 96 ? -10.312 -13.018 2.190 1.00 94.19 96 LYS A C 1
ATOM 765 O O . LYS A 1 96 ? -11.379 -13.260 2.728 1.00 94.19 96 LYS A O 1
ATOM 770 N N . GLU A 1 97 ? -9.190 -13.647 2.522 1.00 92.50 97 GLU A N 1
ATOM 771 C CA . GLU A 1 97 ? -9.120 -14.621 3.621 1.00 92.50 97 GLU A CA 1
ATOM 772 C C . GLU A 1 97 ? -9.101 -13.965 5.011 1.00 92.50 97 GLU A C 1
ATOM 774 O O . GLU A 1 97 ? -9.355 -14.637 6.008 1.00 92.50 97 GLU A O 1
ATOM 779 N N . LYS A 1 98 ? -8.791 -12.664 5.086 1.00 77.38 98 LYS A N 1
ATOM 780 C CA . LYS A 1 98 ? -8.678 -11.903 6.340 1.00 77.38 98 LYS A CA 1
ATOM 781 C C . LYS A 1 98 ? -9.893 -11.021 6.656 1.00 77.38 98 LYS A C 1
ATOM 783 O O . LYS A 1 98 ? -10.054 -10.646 7.815 1.00 77.38 98 LYS A O 1
ATOM 788 N N . ILE A 1 99 ? -10.710 -10.678 5.656 1.00 62.12 99 ILE A N 1
ATOM 789 C CA . ILE A 1 99 ? -11.949 -9.883 5.792 1.00 62.12 99 ILE A CA 1
ATOM 790 C C . ILE A 1 99 ? -13.155 -10.810 5.921 1.00 62.12 99 ILE A C 1
ATOM 792 O O . ILE A 1 99 ? -13.998 -10.531 6.802 1.00 62.12 99 ILE A O 1
#

Radius of gyration: 13.26 Å; chains: 1; bounding box: 31×27×36 Å

pLDDT: mean 91.52, std 10.82, range [39.81, 98.38]

Foldseek 3Di:
DPPQQQDDDDPVQCVQKDKDKDDDDPPPRLPPSLVLVVLLVVLCVVLPFPWKAWPVQGICVVDPPVVRNVPRDSRTMMMGMDNDPVSVVSSVVSSVVVD

Sequence (99 aa):
MTHSLHRSGDIESLRGDFVWFMYQSKGINDTGIKEKAQEFIAAAEIVGSENWGDVKTGPIVSSSKEYIKENISNKSRIRGVFTKREQVIEFLKIIKEKI

Secondary structure (DSSP, 8-state):
---TTSPP--HHHHTT-EEEEE-PPTTTS-SSHHHHHHHHHHHHHHTT-SEEEETTTEETTTS-HHHHHHT--TT--EEEEESSHHHHHHHHHHHHHH-